Protein AF-A0A2D0HD14-F1 (afdb_monomer)

Solvent-accessible surface area (backbone atoms only — not comparable to full-atom values): 6339 Å² total; per-residue (Å²): 130,83,85,78,59,96,56,47,66,58,55,54,51,51,42,46,74,73,61,35,46,79,77,32,78,62,24,77,46,63,51,92,93,47,76,48,70,37,55,30,22,32,36,33,79,43,96,88,45,97,66,50,53,37,38,35,34,37,75,50,80,66,81,60,99,44,55,68,60,46,43,56,51,50,50,53,52,48,54,54,50,50,54,42,31,59,74,75,42,64,77,45,48,78,44,78,47,62,50,67,69,55,47,76,76,74,105

Mean predicted aligned error: 4.26 Å

Sequence (107 aa):
MPAKDVYHDAVKNTLIKDGWIITADPYPIKYEEVKLFADLAGEKTIAASREGKQIVIEIKIFLSRSPMRDFETALGQYLIYKAFLSLENPERELYLAIGEIIYEDFF

Structure (mmCIF, N/CA/C/O backbone):
data_AF-A0A2D0HD14-F1
#
_entry.id   AF-A0A2D0HD14-F1
#
loop_
_atom_site.group_PDB
_atom_site.id
_atom_site.type_symbol
_atom_site.label_atom_id
_atom_site.label_alt_id
_atom_site.label_comp_id
_atom_site.label_asym_id
_atom_site.label_entity_id
_atom_site.label_seq_id
_atom_site.pdbx_PDB_ins_code
_atom_site.Cartn_x
_atom_site.Cartn_y
_atom_site.Cartn_z
_atom_site.occupancy
_atom_site.B_iso_or_equiv
_atom_site.auth_seq_id
_atom_site.auth_comp_id
_atom_site.auth_asym_id
_atom_site.auth_atom_id
_atom_site.pdbx_PDB_model_num
ATOM 1 N N . MET A 1 1 ? -12.590 7.957 -10.861 1.00 54.88 1 MET A N 1
ATOM 2 C CA . MET A 1 1 ? -11.777 6.995 -10.085 1.00 54.88 1 MET A CA 1
ATOM 3 C C . MET A 1 1 ? -10.398 6.952 -10.726 1.00 54.88 1 MET A C 1
ATOM 5 O O . MET A 1 1 ? -10.363 7.123 -11.943 1.00 54.88 1 MET A O 1
ATOM 9 N N . PRO A 1 2 ? -9.303 6.812 -9.959 1.00 65.62 2 PRO A N 1
ATOM 10 C CA . PRO A 1 2 ? -7.969 6.636 -10.534 1.00 65.62 2 PRO A CA 1
ATOM 11 C C . PRO A 1 2 ? -7.947 5.412 -11.457 1.00 65.62 2 PRO A C 1
ATOM 13 O O . PRO A 1 2 ? -8.723 4.474 -11.256 1.00 65.62 2 PRO A O 1
ATOM 16 N N . ALA A 1 3 ? -7.096 5.439 -12.481 1.00 75.56 3 ALA A N 1
ATOM 17 C CA . ALA A 1 3 ? -6.856 4.253 -13.292 1.00 75.56 3 ALA A CA 1
ATOM 18 C C . ALA A 1 3 ? -6.101 3.224 -12.443 1.00 75.56 3 ALA A C 1
ATOM 20 O O . ALA A 1 3 ? -5.139 3.583 -11.772 1.00 75.56 3 ALA A O 1
ATOM 21 N N . LYS A 1 4 ? -6.563 1.973 -12.461 1.00 81.50 4 LYS A N 1
ATOM 22 C CA . LYS A 1 4 ? -5.933 0.876 -11.725 1.00 81.50 4 LYS A CA 1
ATOM 23 C C . LYS A 1 4 ? -4.697 0.383 -12.464 1.00 81.50 4 LYS A C 1
ATOM 25 O O . LYS A 1 4 ? -4.734 0.238 -13.688 1.00 81.50 4 LYS A O 1
ATOM 30 N N . ASP A 1 5 ? -3.653 0.056 -11.714 1.00 78.31 5 ASP A N 1
ATOM 31 C CA . ASP A 1 5 ? -2.500 -0.652 -12.256 1.00 78.31 5 ASP A CA 1
ATOM 32 C C . ASP A 1 5 ? -2.868 -2.078 -12.685 1.00 78.31 5 ASP A C 1
ATOM 34 O O . ASP A 1 5 ? -3.758 -2.719 -12.122 1.00 78.31 5 ASP A O 1
ATOM 38 N N . VAL A 1 6 ? -2.136 -2.619 -13.662 1.00 85.06 6 VAL A N 1
ATOM 39 C CA . VAL A 1 6 ? -2.355 -3.985 -14.180 1.00 85.06 6 VAL A CA 1
ATOM 40 C C . VAL A 1 6 ? -2.210 -5.071 -13.105 1.00 85.06 6 VAL A C 1
ATOM 42 O O . VAL A 1 6 ? -2.779 -6.152 -13.243 1.00 85.06 6 VAL A O 1
ATOM 45 N N . TYR A 1 7 ? -1.487 -4.782 -12.019 1.00 89.12 7 TYR A N 1
ATOM 46 C CA . TYR A 1 7 ? -1.322 -5.686 -10.880 1.00 89.12 7 TYR A CA 1
ATOM 47 C C . TYR A 1 7 ? -2.333 -5.454 -9.749 1.00 89.12 7 TYR A C 1
ATOM 49 O O . TYR A 1 7 ? -2.300 -6.193 -8.767 1.00 89.12 7 TYR A O 1
ATOM 57 N N . HIS A 1 8 ? -3.261 -4.499 -9.882 1.00 94.00 8 HIS A N 1
ATOM 58 C CA . HIS A 1 8 ? -4.236 -4.161 -8.837 1.00 94.00 8 HIS A CA 1
ATOM 59 C C . HIS A 1 8 ? -5.008 -5.377 -8.333 1.00 94.00 8 HIS A C 1
ATOM 61 O O . HIS A 1 8 ? -4.994 -5.696 -7.143 1.00 94.00 8 HIS A O 1
ATOM 67 N N . ASP A 1 9 ? -5.647 -6.100 -9.252 1.00 94.88 9 ASP A N 1
ATOM 68 C CA . ASP A 1 9 ? -6.457 -7.263 -8.896 1.00 94.88 9 ASP A CA 1
ATOM 69 C C . ASP A 1 9 ? -5.592 -8.425 -8.392 1.00 94.88 9 ASP A C 1
ATOM 71 O O . ASP A 1 9 ? -6.031 -9.190 -7.533 1.00 94.88 9 ASP A O 1
ATOM 75 N N . ALA A 1 10 ? -4.350 -8.551 -8.871 1.00 94.00 10 ALA A N 1
ATOM 76 C CA . ALA A 1 10 ? -3.414 -9.557 -8.376 1.00 94.00 10 ALA A CA 1
ATOM 77 C C . ALA A 1 10 ? -3.047 -9.297 -6.906 1.00 94.00 10 ALA A C 1
ATOM 79 O O . ALA A 1 10 ? -3.178 -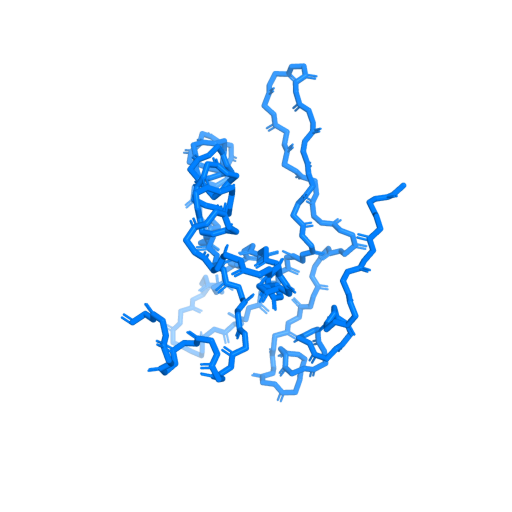10.199 -6.080 1.00 94.00 10 ALA A O 1
ATOM 80 N N . VAL A 1 11 ? -2.676 -8.059 -6.560 1.00 95.06 11 VAL A N 1
ATOM 81 C CA . VAL A 1 11 ? -2.373 -7.650 -5.177 1.00 95.06 11 VAL A CA 1
ATOM 82 C C . VAL A 1 11 ? -3.599 -7.837 -4.285 1.00 95.06 11 VAL A C 1
ATOM 84 O O . VAL A 1 11 ? -3.513 -8.491 -3.244 1.00 95.06 11 VAL A O 1
ATOM 87 N N . LYS A 1 12 ? -4.766 -7.348 -4.722 1.00 96.81 12 LYS A N 1
ATOM 88 C CA . LYS A 1 12 ? -6.032 -7.496 -3.994 1.00 96.81 12 LYS A CA 1
ATOM 89 C C . LYS A 1 12 ? -6.361 -8.960 -3.695 1.00 96.81 12 LYS A C 1
ATOM 91 O O . LYS A 1 12 ? -6.676 -9.305 -2.558 1.00 96.81 12 LYS A O 1
ATOM 96 N N . ASN A 1 13 ? -6.276 -9.829 -4.700 1.00 96.62 13 ASN A N 1
ATOM 97 C CA . ASN A 1 13 ? -6.574 -11.250 -4.539 1.00 96.62 13 ASN A CA 1
ATOM 98 C C . ASN A 1 13 ? -5.570 -11.954 -3.619 1.00 96.62 13 ASN A C 1
ATOM 100 O O . ASN A 1 13 ? -5.967 -12.838 -2.862 1.00 96.62 13 ASN A O 1
ATOM 104 N N . THR A 1 14 ? -4.292 -11.571 -3.657 1.00 94.75 14 THR A N 1
ATOM 105 C CA . THR A 1 14 ? -3.268 -12.115 -2.754 1.00 94.75 14 THR A CA 1
ATOM 106 C C . THR A 1 14 ? 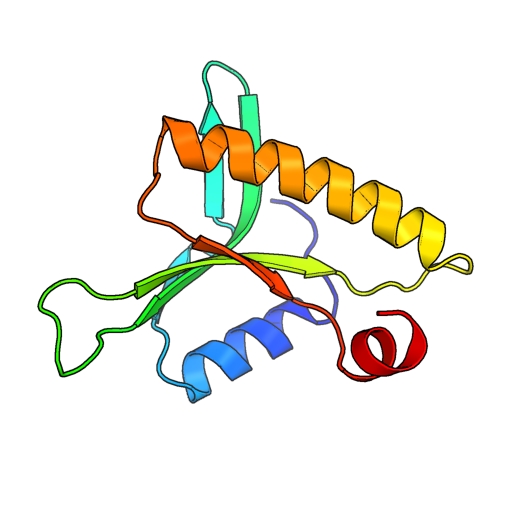-3.549 -11.747 -1.299 1.00 94.75 14 THR A C 1
ATOM 108 O O . THR A 1 14 ? -3.516 -12.627 -0.444 1.00 94.75 14 THR A O 1
ATOM 111 N N . LEU A 1 15 ? -3.925 -10.495 -1.019 1.00 95.88 15 LEU A N 1
ATOM 112 C CA . LEU A 1 15 ? -4.330 -10.060 0.324 1.00 95.88 15 LEU A CA 1
ATOM 113 C C . LEU A 1 15 ? -5.537 -10.853 0.836 1.00 95.88 15 LEU A C 1
ATOM 115 O O . LEU A 1 15 ? -5.516 -11.354 1.958 1.00 95.88 15 LEU A O 1
ATOM 119 N N . ILE A 1 16 ? -6.565 -11.027 -0.002 1.00 97.19 16 ILE A N 1
ATOM 120 C CA . ILE A 1 16 ? -7.759 -11.810 0.353 1.00 97.19 16 ILE A CA 1
ATOM 121 C C . ILE A 1 16 ? -7.386 -13.265 0.666 1.00 97.19 16 ILE A C 1
ATOM 123 O O . ILE A 1 16 ? -7.857 -13.822 1.656 1.00 97.19 16 ILE A O 1
ATOM 127 N N . LYS A 1 17 ? -6.517 -13.885 -0.144 1.00 96.44 17 LYS A N 1
ATOM 128 C CA . LYS A 1 17 ? -6.030 -15.255 0.094 1.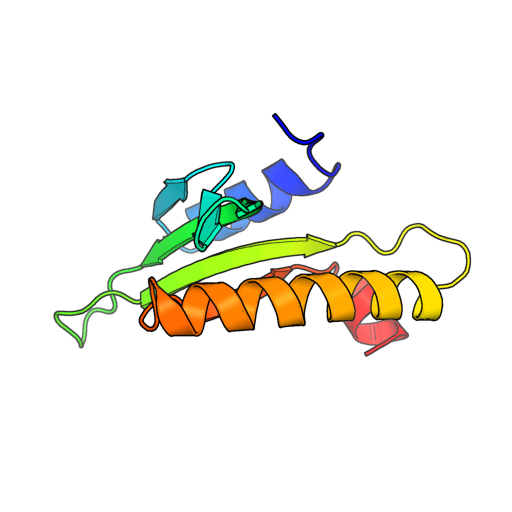00 96.44 17 LYS A CA 1
ATOM 129 C C . LYS A 1 17 ? -5.208 -15.378 1.376 1.00 96.44 17 LYS A C 1
ATOM 131 O O . LYS A 1 17 ? -5.269 -16.417 2.022 1.00 96.44 17 LYS A O 1
ATOM 136 N N . ASP A 1 18 ? -4.487 -14.327 1.753 1.00 94.44 18 ASP A N 1
ATOM 137 C CA . ASP A 1 18 ? -3.778 -14.241 3.032 1.00 94.44 18 ASP A CA 1
ATOM 138 C C . ASP A 1 18 ? -4.723 -13.914 4.213 1.00 94.44 18 ASP A C 1
ATOM 140 O O . ASP A 1 18 ? -4.297 -13.832 5.362 1.00 94.44 18 ASP A O 1
ATOM 144 N N . GLY A 1 19 ? -6.029 -13.764 3.979 1.00 94.00 19 GLY A N 1
ATOM 145 C CA . GLY A 1 19 ? -7.026 -13.548 5.029 1.00 94.00 19 GLY A CA 1
ATOM 146 C C . GLY A 1 19 ? -7.212 -12.087 5.439 1.00 94.00 19 GLY A C 1
ATOM 147 O O . GLY A 1 19 ? -7.760 -11.825 6.508 1.00 94.00 19 GLY A O 1
ATOM 148 N N . TRP A 1 20 ? -6.768 -11.136 4.615 1.00 96.19 20 TRP A N 1
ATOM 149 C CA . TRP A 1 20 ? -7.141 -9.731 4.763 1.00 96.19 20 TRP A CA 1
ATOM 150 C C . TRP A 1 20 ? -8.551 -9.481 4.229 1.00 96.19 20 TRP A C 1
ATOM 152 O O . TRP A 1 20 ? -8.946 -9.993 3.180 1.00 96.19 20 TRP A O 1
ATOM 162 N N . ILE A 1 21 ? -9.292 -8.618 4.914 1.00 96.25 21 ILE A N 1
ATOM 163 C CA . ILE A 1 21 ? -10.572 -8.082 4.459 1.00 96.25 21 ILE A CA 1
ATOM 164 C C . ILE A 1 21 ? -10.290 -6.737 3.792 1.00 96.25 21 ILE A C 1
ATOM 166 O O . ILE A 1 21 ? -9.752 -5.836 4.427 1.00 96.25 21 ILE A O 1
ATOM 170 N N . ILE A 1 22 ? -10.642 -6.585 2.514 1.00 97.56 22 ILE A N 1
ATOM 171 C CA . ILE A 1 22 ? -10.503 -5.306 1.802 1.00 97.56 22 ILE A CA 1
ATOM 172 C C . ILE A 1 22 ? -11.635 -4.374 2.236 1.00 97.56 22 ILE A C 1
ATOM 174 O O . ILE A 1 22 ? -12.805 -4.662 1.986 1.00 97.56 22 ILE A O 1
ATOM 178 N N . THR A 1 23 ? -11.289 -3.256 2.867 1.00 96.81 23 THR A N 1
ATOM 179 C CA . THR A 1 23 ? -12.242 -2.283 3.420 1.00 96.81 23 THR A CA 1
ATOM 180 C C . THR A 1 23 ? -12.496 -1.105 2.479 1.00 96.81 23 THR A C 1
ATOM 182 O O . THR A 1 23 ? -13.547 -0.470 2.571 1.00 96.81 23 THR A O 1
ATOM 185 N N . ALA A 1 24 ? -11.584 -0.831 1.537 1.00 97.06 24 ALA A N 1
ATOM 186 C CA . ALA A 1 24 ? -11.783 0.148 0.468 1.00 97.06 24 ALA A CA 1
ATOM 187 C C . ALA A 1 24 ? -10.933 -0.158 -0.782 1.00 97.06 24 ALA A C 1
ATOM 189 O O . ALA A 1 24 ? -9.825 -0.679 -0.677 1.00 97.06 24 ALA A O 1
ATOM 190 N N . ASP A 1 25 ? -11.464 0.188 -1.958 1.00 96.25 25 ASP A N 1
ATOM 191 C CA . ASP A 1 25 ? -10.845 0.034 -3.287 1.00 96.25 25 ASP A CA 1
ATOM 192 C C . ASP A 1 25 ? -11.522 1.029 -4.266 1.00 96.25 25 ASP A C 1
ATOM 194 O O . ASP A 1 25 ? -12.589 0.711 -4.808 1.00 96.25 25 ASP A O 1
ATOM 198 N N . PRO A 1 26 ? -10.990 2.255 -4.465 1.00 96.38 26 PRO A N 1
ATOM 199 C CA . PRO A 1 26 ? -9.817 2.841 -3.807 1.00 96.38 26 PRO A CA 1
ATOM 200 C C . PRO A 1 26 ? -10.109 3.379 -2.398 1.00 96.38 26 PRO A C 1
ATOM 202 O O . PRO A 1 26 ? -11.254 3.697 -2.058 1.00 96.38 26 PRO A O 1
ATOM 205 N N . TYR A 1 27 ? -9.060 3.557 -1.594 1.00 96.50 27 TYR A N 1
ATOM 206 C CA . TYR A 1 27 ? -9.139 4.169 -0.268 1.00 96.50 27 TYR A CA 1
ATOM 207 C C . TYR A 1 27 ? -8.919 5.694 -0.331 1.00 96.50 27 TYR A C 1
ATOM 209 O O . TYR A 1 27 ? -7.846 6.142 -0.742 1.00 96.50 27 TYR A O 1
ATOM 217 N N . PRO A 1 28 ? -9.898 6.527 0.073 1.00 95.62 28 PRO A N 1
ATOM 218 C CA . PRO A 1 28 ? -9.729 7.975 0.074 1.00 95.62 28 PRO A CA 1
ATOM 219 C C . PRO A 1 28 ? -8.869 8.439 1.259 1.00 95.62 28 PRO A C 1
ATOM 221 O O . PRO A 1 28 ? -9.228 8.217 2.413 1.00 95.62 28 PRO A O 1
ATOM 224 N N . ILE A 1 29 ? -7.802 9.184 0.973 1.00 94.94 29 ILE A N 1
ATOM 225 C CA . ILE A 1 29 ? -7.007 9.918 1.966 1.00 94.94 29 ILE A CA 1
ATOM 226 C C . ILE A 1 29 ? -7.417 11.389 1.873 1.00 94.94 29 ILE A C 1
ATOM 228 O O . ILE A 1 29 ? -7.312 11.995 0.806 1.00 94.94 29 ILE A O 1
ATOM 232 N N . LYS A 1 30 ? -7.924 11.966 2.963 1.00 92.31 30 LYS A N 1
ATOM 233 C CA . LYS A 1 30 ? -8.381 13.362 3.003 1.00 92.31 30 LYS A CA 1
ATOM 234 C C . LYS A 1 30 ? -7.590 14.131 4.045 1.00 92.31 30 LYS A C 1
ATOM 236 O O . LYS A 1 30 ? -7.422 13.619 5.140 1.00 92.31 30 LYS A O 1
ATOM 241 N N . TYR A 1 31 ? -7.167 15.339 3.704 1.00 91.56 31 TYR A N 1
ATOM 242 C CA . TYR A 1 31 ? -6.615 16.301 4.649 1.00 91.56 31 TYR A CA 1
ATOM 243 C C . TYR A 1 31 ? -7.005 17.704 4.185 1.00 91.56 31 TYR A C 1
ATOM 245 O O . TYR A 1 31 ? -6.701 18.081 3.052 1.00 91.56 31 TYR A O 1
ATOM 253 N N . GLU A 1 32 ? -7.728 18.440 5.030 1.00 90.81 32 GLU A N 1
ATOM 254 C CA . GLU A 1 32 ? -8.357 19.720 4.676 1.00 90.81 32 GLU A CA 1
ATOM 255 C C . GLU A 1 32 ? -9.135 19.636 3.340 1.00 90.81 32 GLU A C 1
ATOM 257 O O . GLU A 1 32 ? -10.030 18.801 3.184 1.00 90.81 32 GLU A O 1
ATOM 262 N N . GLU A 1 33 ? -8.798 20.482 2.363 1.00 91.81 33 GLU A N 1
ATOM 263 C CA . GLU A 1 33 ? -9.416 20.511 1.032 1.00 91.81 33 GLU A CA 1
ATOM 264 C C . GLU A 1 33 ? -8.778 19.514 0.045 1.00 91.81 33 GLU A C 1
ATOM 266 O O . GLU A 1 33 ? -9.276 19.322 -1.069 1.00 91.81 33 GLU A O 1
ATOM 271 N N . VAL A 1 34 ? -7.688 18.843 0.435 1.00 91.75 34 VAL A N 1
ATOM 272 C CA . VAL A 1 34 ? -6.962 17.898 -0.418 1.00 91.75 34 VAL A CA 1
ATOM 273 C C . VAL A 1 34 ? -7.553 16.496 -0.286 1.00 91.75 34 VAL A C 1
ATOM 275 O O . VAL A 1 34 ? -7.715 15.948 0.807 1.00 91.75 34 VAL A O 1
ATOM 278 N N . LYS A 1 35 ? -7.841 15.873 -1.434 1.00 92.62 35 LYS A N 1
ATOM 279 C CA . LYS A 1 35 ? -8.331 14.495 -1.520 1.00 92.62 35 LYS A CA 1
ATOM 280 C C . LYS A 1 35 ? -7.454 13.663 -2.448 1.00 92.62 35 LYS A C 1
ATOM 282 O O . LYS A 1 35 ? -7.416 13.895 -3.654 1.00 92.62 35 LYS A O 1
ATOM 287 N N . LEU A 1 36 ? -6.799 12.666 -1.869 1.00 94.25 36 LEU A N 1
ATOM 288 C CA . LEU A 1 36 ? -5.954 11.681 -2.535 1.00 94.25 36 LEU A CA 1
ATOM 289 C C . LEU A 1 36 ? -6.606 10.295 -2.441 1.00 94.25 36 LEU A C 1
ATOM 291 O O . LEU A 1 36 ? -7.600 10.103 -1.734 1.00 94.25 36 LEU A O 1
ATOM 295 N N . PHE A 1 37 ? -6.068 9.331 -3.181 1.00 95.88 37 PHE A N 1
ATOM 296 C CA . PHE A 1 37 ? -6.593 7.972 -3.231 1.00 95.88 37 PHE A CA 1
ATOM 297 C C . PHE A 1 37 ? -5.434 6.988 -3.259 1.00 95.88 37 PHE A C 1
ATOM 299 O O . PHE A 1 37 ? -4.675 7.005 -4.220 1.00 95.88 37 PHE A O 1
ATOM 306 N N . ALA A 1 38 ? -5.333 6.153 -2.229 1.00 96.12 38 ALA A N 1
ATOM 307 C CA . ALA A 1 38 ? -4.510 4.954 -2.292 1.00 96.12 38 ALA A CA 1
ATOM 308 C C . ALA A 1 38 ? -5.300 3.825 -2.963 1.00 96.12 38 ALA A C 1
ATOM 310 O O . ALA A 1 38 ? -6.538 3.815 -2.921 1.00 96.12 38 ALA A O 1
ATOM 311 N N . ASP A 1 39 ? -4.597 2.865 -3.554 1.00 96.94 39 ASP A N 1
ATOM 312 C CA . ASP A 1 39 ? -5.226 1.773 -4.300 1.00 96.94 39 ASP A CA 1
ATOM 313 C C . ASP A 1 39 ? -6.141 0.908 -3.434 1.00 96.94 39 ASP A C 1
ATOM 315 O O . ASP A 1 39 ? -7.253 0.577 -3.850 1.00 96.94 39 ASP A O 1
ATOM 319 N N . LEU A 1 40 ? -5.710 0.550 -2.222 1.00 97.38 40 LEU A N 1
ATOM 320 C CA . LEU A 1 40 ? -6.458 -0.348 -1.342 1.00 97.38 40 LEU A CA 1
ATOM 321 C C . LEU A 1 40 ? -6.349 0.068 0.127 1.00 97.38 40 LEU A C 1
ATOM 323 O O . LEU A 1 40 ? -5.352 0.632 0.573 1.00 97.38 40 LEU A O 1
ATOM 327 N N . ALA A 1 41 ? -7.363 -0.299 0.904 1.00 97.12 41 ALA A N 1
ATOM 328 C CA . ALA A 1 41 ? -7.243 -0.454 2.347 1.00 97.12 41 ALA A CA 1
ATOM 329 C C . ALA A 1 41 ? -7.744 -1.835 2.756 1.00 97.12 41 ALA A C 1
ATOM 331 O O . ALA A 1 41 ? -8.669 -2.381 2.146 1.00 97.12 41 ALA A O 1
ATOM 332 N N . GLY A 1 42 ? -7.135 -2.396 3.794 1.00 95.31 42 GLY A N 1
ATOM 333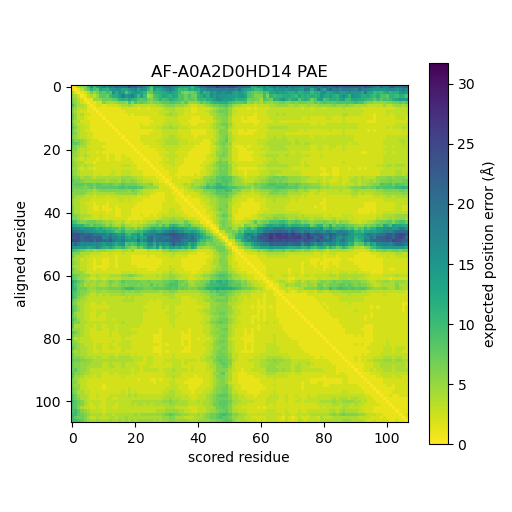 C CA . GLY A 1 42 ? -7.521 -3.695 4.315 1.00 95.31 42 GLY A CA 1
ATOM 334 C C . GLY A 1 42 ? -7.288 -3.828 5.808 1.00 95.31 42 GLY A C 1
ATOM 335 O O . GLY A 1 42 ? -6.541 -3.061 6.415 1.00 95.31 42 GLY A O 1
ATOM 336 N N . GLU A 1 43 ? -7.938 -4.819 6.398 1.00 94.81 43 GLU A N 1
ATOM 337 C CA . GLU A 1 43 ? -7.789 -5.160 7.805 1.00 94.81 43 GLU A CA 1
ATOM 338 C C . GLU A 1 43 ? -7.625 -6.667 8.003 1.00 94.81 43 GLU A C 1
ATOM 340 O O . GLU A 1 43 ? -8.153 -7.474 7.235 1.00 94.81 43 GLU A O 1
ATOM 345 N N . LYS A 1 44 ? -6.878 -7.054 9.036 1.00 90.62 44 LYS A N 1
ATOM 346 C CA . LYS A 1 44 ? -6.701 -8.453 9.434 1.00 90.62 44 LYS A CA 1
ATOM 347 C C . LYS A 1 44 ? -6.718 -8.558 10.949 1.00 90.62 44 LYS A C 1
ATOM 349 O O . LYS A 1 44 ? -5.926 -7.915 11.640 1.00 90.62 44 LYS A O 1
ATOM 354 N N . THR A 1 45 ? -7.616 -9.376 11.485 1.00 83.50 45 THR A N 1
ATOM 355 C CA . THR A 1 45 ? -7.667 -9.650 12.925 1.00 83.50 45 THR A CA 1
ATOM 356 C C . THR A 1 45 ? -6.507 -10.563 13.313 1.00 83.50 45 THR A C 1
ATOM 358 O O . THR A 1 45 ? -6.326 -11.630 12.727 1.00 83.50 45 THR A O 1
ATOM 361 N N . ILE A 1 46 ? -5.722 -10.165 14.313 1.00 77.50 46 ILE A N 1
ATOM 362 C CA . ILE A 1 46 ? -4.643 -10.991 14.861 1.00 77.50 46 ILE A CA 1
ATOM 363 C C . ILE A 1 46 ? -5.207 -11.704 16.090 1.00 77.50 46 ILE A C 1
ATOM 365 O O . ILE A 1 46 ? -5.690 -11.053 17.008 1.00 77.50 46 ILE A O 1
ATOM 369 N N . ALA A 1 47 ? -5.141 -13.039 16.135 1.00 67.25 47 ALA A N 1
ATOM 370 C CA . ALA A 1 47 ? -5.777 -13.858 17.179 1.00 67.25 47 ALA A CA 1
ATOM 371 C C . ALA A 1 47 ? -5.378 -13.500 18.632 1.00 67.25 47 ALA A C 1
ATOM 373 O O . ALA A 1 47 ? -6.068 -13.895 19.569 1.00 67.25 47 ALA A O 1
ATOM 374 N N . ALA A 1 48 ? -4.278 -12.765 18.822 1.00 64.19 48 ALA A N 1
ATOM 375 C CA . ALA A 1 48 ? -3.750 -12.360 20.123 1.00 64.19 48 ALA A CA 1
ATOM 376 C C . ALA A 1 48 ? -4.129 -10.926 20.559 1.00 64.19 48 ALA A C 1
ATOM 378 O O . ALA A 1 48 ? -4.001 -10.620 21.743 1.00 64.19 48 ALA A O 1
ATOM 379 N N . SER A 1 49 ? -4.607 -10.051 19.662 1.00 55.06 49 SER A N 1
ATOM 380 C CA . SER A 1 49 ? -5.007 -8.672 19.992 1.00 55.06 49 SER A CA 1
ATOM 381 C C . SER A 1 49 ? -6.471 -8.415 19.636 1.00 55.06 49 SER A C 1
ATOM 383 O O . SER A 1 49 ? -6.967 -8.842 18.598 1.00 55.06 49 SER A O 1
ATOM 385 N N . ARG A 1 50 ? -7.190 -7.689 20.504 1.00 56.44 50 ARG A N 1
ATOM 386 C CA . ARG A 1 50 ? -8.557 -7.222 20.199 1.00 56.44 50 ARG A CA 1
ATOM 387 C C . ARG A 1 50 ? -8.583 -6.162 19.093 1.00 56.44 50 ARG A C 1
ATOM 389 O O . ARG A 1 50 ? -9.626 -5.961 18.482 1.00 56.44 50 ARG A O 1
ATOM 396 N N . GLU A 1 51 ? -7.451 -5.516 18.832 1.00 65.75 51 GLU A N 1
ATOM 397 C CA . GLU A 1 51 ? -7.273 -4.552 17.749 1.00 65.75 51 GLU A CA 1
ATOM 398 C C . GLU A 1 51 ? -6.659 -5.271 16.543 1.00 65.75 51 GLU A C 1
ATOM 400 O O . GLU A 1 51 ? -5.574 -5.851 16.633 1.00 65.75 51 GLU A O 1
ATOM 405 N N . GLY A 1 52 ? -7.403 -5.317 15.435 1.00 77.38 52 GLY A N 1
ATOM 406 C CA . GLY A 1 52 ? -6.916 -5.851 14.165 1.00 77.38 52 GLY A CA 1
ATOM 407 C C . GLY A 1 52 ? -5.914 -4.899 13.514 1.00 77.38 52 GLY A C 1
ATOM 408 O O . GLY A 1 52 ? -5.961 -3.691 13.731 1.00 77.38 52 GLY A O 1
ATOM 409 N N . LYS A 1 53 ? -5.018 -5.437 12.684 1.00 90.50 53 LYS A N 1
ATOM 410 C CA . LYS A 1 53 ? -4.071 -4.631 11.912 1.00 90.50 53 LYS A CA 1
ATOM 411 C C . LYS A 1 53 ? -4.800 -3.985 10.739 1.00 90.50 53 LYS A C 1
ATOM 413 O O . LYS A 1 53 ? -5.425 -4.701 9.959 1.00 90.50 53 LYS A O 1
ATOM 418 N N . GLN A 1 54 ? -4.704 -2.663 10.604 1.00 95.00 54 GLN A N 1
ATOM 419 C CA . GLN A 1 54 ? -5.246 -1.913 9.469 1.00 95.00 54 GLN A CA 1
ATOM 420 C C . GLN A 1 54 ? -4.109 -1.416 8.582 1.00 95.00 54 GLN A C 1
ATOM 422 O O . GLN A 1 54 ? -3.134 -0.847 9.073 1.00 95.00 54 GLN A O 1
ATOM 427 N N . ILE A 1 55 ? -4.250 -1.611 7.274 1.00 96.81 55 ILE A N 1
ATOM 428 C CA . ILE A 1 55 ? -3.253 -1.196 6.291 1.00 96.81 55 ILE A CA 1
ATOM 429 C C . ILE A 1 55 ? -3.880 -0.383 5.167 1.00 96.81 55 ILE A C 1
ATOM 431 O O . ILE A 1 55 ? -5.024 -0.608 4.767 1.00 96.81 55 ILE A O 1
ATOM 435 N N . VAL A 1 56 ? -3.091 0.542 4.638 1.00 97.88 56 VAL A N 1
ATOM 436 C CA . VAL A 1 56 ? -3.327 1.232 3.370 1.00 97.88 56 VAL A CA 1
ATOM 437 C C . VAL A 1 56 ? -2.221 0.804 2.420 1.00 97.88 56 VAL A C 1
ATOM 439 O O . VAL A 1 56 ? -1.064 0.711 2.822 1.00 97.88 56 VAL A O 1
ATOM 442 N N . ILE A 1 57 ? -2.568 0.512 1.173 1.00 97.50 57 ILE A N 1
ATOM 443 C CA . ILE A 1 57 ? -1.628 -0.004 0.182 1.00 97.50 57 ILE A CA 1
ATOM 444 C C . ILE A 1 57 ? -1.677 0.883 -1.049 1.00 97.50 57 ILE A C 1
ATOM 446 O O . ILE A 1 57 ? -2.746 1.112 -1.613 1.00 97.50 57 ILE A O 1
ATOM 450 N N . GLU A 1 58 ? -0.498 1.323 -1.466 1.00 97.12 58 GLU A N 1
ATOM 451 C CA . GLU A 1 58 ? -0.253 1.904 -2.779 1.00 97.12 58 GLU A CA 1
ATOM 452 C C . GLU A 1 58 ? 0.508 0.886 -3.631 1.00 97.12 58 GLU A C 1
ATOM 454 O O . GLU A 1 58 ? 1.497 0.313 -3.175 1.00 97.12 58 GLU A O 1
ATOM 459 N N . ILE A 1 59 ? 0.065 0.647 -4.859 1.00 95.88 59 ILE A N 1
ATOM 460 C CA . ILE A 1 59 ? 0.657 -0.318 -5.784 1.00 95.88 59 ILE A CA 1
ATOM 461 C C . ILE A 1 59 ? 1.585 0.436 -6.735 1.00 95.88 59 ILE A C 1
ATOM 463 O O . ILE A 1 59 ? 1.248 1.502 -7.245 1.00 95.88 59 ILE A O 1
ATOM 467 N N . LYS A 1 60 ? 2.795 -0.091 -6.959 1.00 94.38 60 LYS A N 1
ATOM 468 C CA . LYS A 1 60 ? 3.753 0.467 -7.919 1.00 94.38 60 LYS A CA 1
ATOM 469 C C . LYS A 1 60 ? 4.399 -0.619 -8.754 1.00 94.38 60 LYS A C 1
ATOM 471 O O . LYS A 1 60 ? 4.959 -1.586 -8.248 1.00 94.38 60 LYS A O 1
ATOM 476 N N . ILE A 1 61 ? 4.344 -0.412 -10.064 1.00 91.44 61 ILE A N 1
ATOM 477 C CA . ILE A 1 61 ? 4.708 -1.422 -11.060 1.00 91.44 61 ILE A CA 1
ATOM 478 C C . ILE A 1 61 ? 6.095 -1.223 -11.686 1.00 91.44 61 ILE A C 1
ATOM 480 O O . ILE A 1 61 ? 6.580 -2.145 -12.329 1.00 91.44 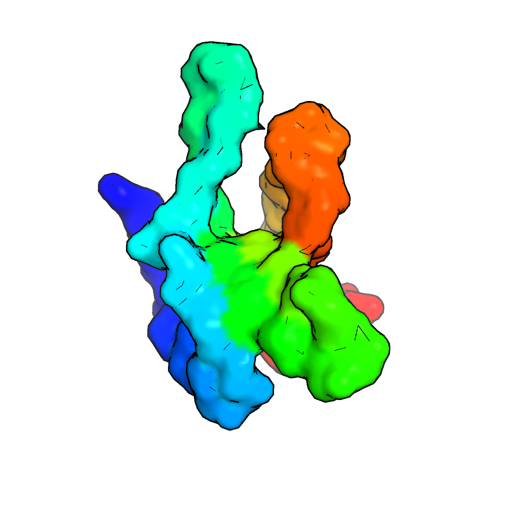61 ILE A O 1
ATOM 484 N N . PHE A 1 62 ? 6.722 -0.052 -11.496 1.00 92.69 62 PHE A N 1
ATOM 485 C CA . PHE A 1 62 ? 8.081 0.273 -11.967 1.00 92.69 62 PHE A CA 1
ATOM 486 C C . PHE A 1 62 ? 8.339 -0.109 -13.441 1.00 92.69 62 PHE A C 1
ATOM 488 O O . PHE A 1 62 ? 9.298 -0.804 -13.770 1.00 92.69 62 PHE A O 1
ATOM 495 N N . LEU A 1 63 ? 7.441 0.307 -14.343 1.00 84.44 63 LEU A N 1
ATOM 496 C CA . LEU A 1 63 ? 7.505 -0.048 -15.768 1.00 84.44 63 LEU A CA 1
ATOM 497 C C . LEU A 1 63 ? 8.392 0.880 -16.609 1.00 84.44 63 LEU A C 1
ATOM 499 O O . LEU A 1 63 ? 8.569 0.626 -17.806 1.00 84.44 63 LEU A O 1
ATOM 503 N N . SER A 1 64 ? 8.883 1.995 -16.061 1.00 86.81 64 SER A N 1
ATOM 504 C CA . SER A 1 64 ? 9.631 2.946 -16.877 1.00 86.81 64 SER A CA 1
ATOM 505 C C . SER A 1 64 ? 11.052 2.462 -17.168 1.00 86.81 64 SER A C 1
ATOM 507 O O . SER A 1 64 ? 11.585 1.538 -16.559 1.00 86.81 64 SER A O 1
ATOM 509 N N . ARG A 1 65 ? 11.714 3.131 -18.119 1.00 90.31 65 ARG A N 1
ATOM 510 C CA . ARG A 1 65 ? 13.130 2.872 -18.424 1.00 90.31 65 ARG A CA 1
ATOM 511 C C . ARG A 1 65 ? 14.075 3.293 -17.290 1.00 90.31 65 ARG A C 1
ATOM 513 O O . ARG A 1 65 ? 15.268 3.028 -17.387 1.00 90.31 65 ARG A O 1
ATOM 520 N N . SER A 1 66 ? 13.578 3.992 -16.267 1.00 93.81 66 SER A N 1
ATOM 521 C CA . SER A 1 66 ? 14.365 4.474 -15.134 1.00 93.81 66 SER A CA 1
ATOM 522 C C . SER A 1 66 ? 13.661 4.122 -13.818 1.00 93.81 66 SER A C 1
ATOM 524 O O . SER A 1 66 ? 12.867 4.922 -13.317 1.00 93.81 66 SER A O 1
ATOM 526 N N . PRO A 1 67 ? 13.987 2.964 -13.214 1.00 93.25 67 PRO A N 1
ATOM 527 C CA . PRO A 1 67 ? 13.456 2.574 -11.906 1.00 93.25 67 PRO A CA 1
ATOM 528 C C . PRO A 1 67 ? 13.687 3.634 -10.823 1.00 93.25 67 PRO A C 1
ATOM 530 O O . PRO A 1 67 ? 12.817 3.872 -9.992 1.00 93.25 67 PRO A O 1
ATOM 533 N N . MET A 1 68 ? 14.814 4.356 -10.888 1.00 95.50 68 MET A N 1
ATOM 534 C CA . MET A 1 68 ? 15.104 5.458 -9.968 1.00 95.50 68 MET A CA 1
ATOM 535 C C . MET A 1 68 ? 14.085 6.601 -10.076 1.00 95.50 68 MET A C 1
ATOM 537 O O . MET A 1 68 ? 13.660 7.148 -9.062 1.00 95.50 68 MET A O 1
ATOM 541 N N . ARG A 1 69 ? 13.641 6.952 -11.289 1.00 95.25 69 ARG A N 1
ATOM 542 C CA . ARG A 1 69 ? 12.625 7.996 -11.474 1.00 95.25 69 ARG A CA 1
ATOM 543 C C . ARG A 1 69 ? 11.248 7.556 -10.974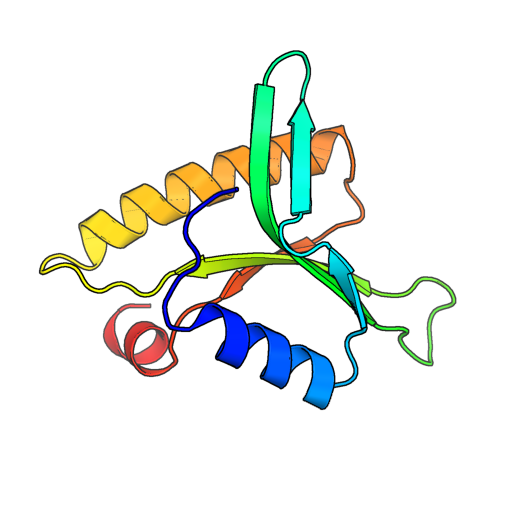 1.00 95.25 69 ARG A C 1
ATOM 545 O O . ARG A 1 69 ? 10.512 8.359 -10.390 1.00 95.25 69 ARG A O 1
ATOM 552 N N . ASP A 1 70 ? 10.910 6.288 -11.192 1.00 95.19 70 ASP A N 1
ATOM 553 C CA . ASP A 1 70 ? 9.680 5.690 -10.668 1.00 95.19 70 ASP A CA 1
ATOM 554 C C . ASP A 1 70 ? 9.710 5.687 -9.135 1.00 95.19 70 ASP A C 1
ATOM 556 O O . ASP A 1 70 ? 8.722 6.056 -8.499 1.00 95.19 70 ASP A O 1
ATOM 560 N N . PHE A 1 71 ? 10.871 5.388 -8.544 1.00 96.50 71 PHE A N 1
ATOM 561 C CA . PHE A 1 71 ? 11.081 5.447 -7.103 1.00 96.50 71 PHE A CA 1
ATOM 562 C C . PHE A 1 71 ? 10.937 6.858 -6.536 1.00 96.50 71 PHE A C 1
ATOM 564 O O . PHE A 1 71 ? 10.206 7.029 -5.569 1.00 96.50 71 PHE A O 1
ATOM 571 N N . GLU A 1 72 ? 11.565 7.879 -7.129 1.00 97.12 72 GLU A N 1
ATOM 572 C CA . GLU A 1 72 ? 11.402 9.277 -6.690 1.00 97.12 72 GLU A CA 1
ATOM 573 C C . GLU A 1 72 ? 9.922 9.681 -6.632 1.00 97.12 72 GLU A C 1
ATOM 575 O O . GLU A 1 72 ? 9.467 10.314 -5.676 1.00 97.12 72 GLU A O 1
ATOM 580 N N . THR A 1 73 ? 9.158 9.272 -7.648 1.00 95.50 73 THR A N 1
ATOM 581 C CA . THR A 1 73 ? 7.721 9.548 -7.743 1.00 95.50 73 THR A CA 1
ATOM 582 C C . THR A 1 73 ? 6.941 8.789 -6.667 1.00 95.50 73 THR A C 1
ATOM 584 O O . THR A 1 73 ? 6.141 9.388 -5.945 1.00 95.50 73 THR A O 1
ATOM 587 N N . ALA A 1 74 ? 7.201 7.487 -6.519 1.00 95.88 74 ALA A N 1
ATOM 588 C CA . ALA A 1 74 ? 6.572 6.643 -5.509 1.00 95.88 74 ALA A CA 1
ATOM 589 C C . ALA A 1 74 ? 6.887 7.115 -4.083 1.00 95.88 74 ALA A C 1
ATOM 591 O O . ALA A 1 74 ? 5.991 7.175 -3.245 1.00 95.88 74 ALA A O 1
ATOM 592 N N . LEU A 1 75 ? 8.135 7.507 -3.816 1.00 97.19 75 LEU A N 1
ATOM 593 C CA . LEU A 1 75 ? 8.584 8.023 -2.528 1.00 97.19 75 LEU A CA 1
ATOM 594 C C . LEU A 1 75 ? 7.880 9.336 -2.187 1.00 97.19 75 LEU A C 1
ATOM 596 O O . LEU A 1 75 ? 7.381 9.484 -1.074 1.00 97.19 75 LEU A O 1
ATOM 600 N N . GLY A 1 76 ? 7.788 10.269 -3.139 1.00 97.44 76 GLY A N 1
ATOM 601 C CA . GLY A 1 76 ? 7.052 11.518 -2.943 1.00 97.44 76 GLY A CA 1
ATOM 602 C C . GLY A 1 76 ? 5.589 11.267 -2.571 1.00 97.44 76 GLY A C 1
ATOM 603 O O . GLY A 1 76 ? 5.099 11.800 -1.575 1.00 97.44 76 GLY A O 1
ATOM 604 N N . GLN A 1 77 ? 4.910 10.395 -3.318 1.00 95.69 77 GLN A N 1
ATOM 605 C CA . GLN A 1 77 ? 3.524 10.015 -3.037 1.00 95.69 77 GLN A CA 1
ATOM 606 C C . GLN A 1 77 ? 3.381 9.327 -1.670 1.00 95.69 77 GLN A C 1
ATOM 608 O O . GLN A 1 77 ? 2.516 9.706 -0.880 1.00 95.69 77 GLN A O 1
ATOM 613 N N . TYR A 1 78 ? 4.262 8.374 -1.358 1.00 96.38 78 TYR A N 1
ATOM 614 C CA . TYR A 1 78 ? 4.278 7.658 -0.084 1.00 96.38 78 TYR A CA 1
ATOM 615 C C . TYR A 1 78 ? 4.453 8.608 1.105 1.00 96.38 78 TYR A C 1
ATOM 617 O O . TYR A 1 78 ? 3.727 8.503 2.091 1.00 96.38 78 TYR A O 1
ATOM 625 N N . LEU A 1 79 ? 5.381 9.566 1.016 1.00 97.62 79 LEU A N 1
ATOM 626 C CA . LEU A 1 79 ? 5.618 10.544 2.080 1.00 97.62 79 LEU A CA 1
ATOM 627 C C . LEU A 1 79 ? 4.402 11.448 2.309 1.00 97.62 79 LEU A C 1
ATOM 629 O O . LEU A 1 79 ? 4.041 11.688 3.461 1.00 97.62 79 LEU A O 1
ATOM 633 N N . ILE A 1 80 ? 3.735 11.896 1.240 1.00 97.06 80 ILE A N 1
ATOM 634 C CA . ILE A 1 80 ? 2.505 12.697 1.345 1.00 97.06 80 ILE A CA 1
ATOM 635 C C . ILE A 1 80 ? 1.390 11.880 2.008 1.00 97.06 80 ILE A C 1
ATOM 637 O O . ILE A 1 80 ? 0.732 12.356 2.932 1.00 97.06 80 ILE A O 1
ATOM 641 N N . TYR A 1 81 ? 1.194 10.631 1.578 1.00 97.31 81 TYR A N 1
ATOM 642 C CA . TYR A 1 81 ? 0.156 9.760 2.132 1.00 97.31 81 TYR A CA 1
ATOM 643 C C . TYR A 1 81 ? 0.420 9.461 3.603 1.00 97.31 81 TYR A C 1
ATOM 645 O O . TYR A 1 81 ? -0.487 9.572 4.422 1.00 97.31 81 TYR A O 1
ATOM 653 N N . LYS A 1 82 ? 1.673 9.152 3.952 1.00 96.81 82 LYS A N 1
ATOM 654 C CA . LYS A 1 82 ? 2.097 8.910 5.331 1.00 96.81 82 LYS A CA 1
ATOM 655 C C . LYS A 1 82 ? 1.858 10.132 6.216 1.00 96.81 82 LYS A C 1
ATOM 657 O O . LYS A 1 82 ? 1.373 9.971 7.331 1.00 96.81 82 LYS A O 1
ATOM 662 N N . ALA A 1 83 ? 2.157 11.335 5.724 1.00 96.75 83 ALA A N 1
ATOM 663 C CA . AL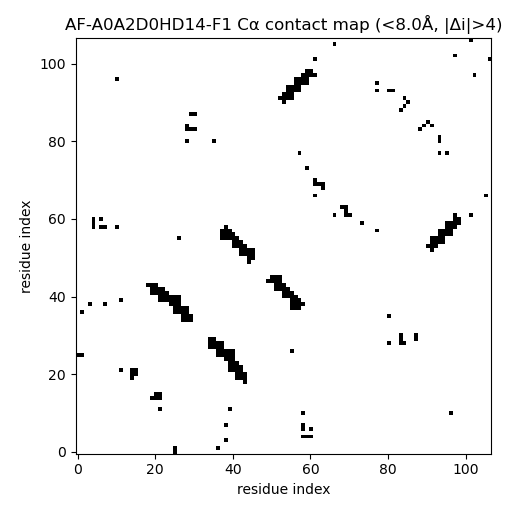A A 1 83 ? 1.899 12.570 6.457 1.00 96.75 83 ALA A CA 1
ATOM 664 C C . ALA A 1 83 ? 0.401 12.740 6.756 1.00 96.75 83 ALA A C 1
ATOM 666 O O . ALA A 1 83 ? 0.030 12.940 7.909 1.00 96.75 83 ALA A O 1
ATOM 667 N N . PHE A 1 84 ? -0.472 12.574 5.761 1.00 96.88 84 PHE A N 1
ATOM 668 C CA . PHE A 1 84 ? -1.917 12.740 5.958 1.00 96.88 84 PHE A CA 1
ATOM 669 C C . PHE A 1 84 ? -2.524 11.635 6.828 1.00 96.88 84 PHE A C 1
ATOM 671 O O . PHE A 1 84 ? -3.322 11.920 7.719 1.00 96.88 84 PHE A O 1
ATOM 678 N N . LEU A 1 85 ? -2.102 10.383 6.634 1.00 96.12 85 LEU A N 1
ATOM 679 C CA . LEU A 1 85 ? -2.516 9.270 7.487 1.00 96.12 85 LEU A CA 1
ATOM 680 C C . LEU A 1 85 ? -2.081 9.482 8.938 1.00 96.12 85 LEU A C 1
ATOM 682 O O . LEU A 1 85 ? -2.874 9.227 9.832 1.00 96.12 85 LEU A O 1
ATOM 686 N N . SER A 1 86 ? -0.881 10.015 9.188 1.00 95.94 86 SER A N 1
ATOM 687 C CA . SER A 1 86 ? -0.417 10.282 10.557 1.00 95.94 86 SER A CA 1
ATOM 688 C C . SER A 1 86 ? -1.250 11.326 11.307 1.00 95.94 86 SER A C 1
ATOM 690 O O . SER A 1 86 ? -1.265 11.315 12.535 1.00 95.94 86 SER A O 1
ATOM 692 N N . LEU A 1 87 ? -1.946 12.206 10.581 1.00 94.88 87 LEU A N 1
ATOM 693 C CA . LEU A 1 87 ? -2.792 13.249 11.157 1.00 94.88 87 LEU A CA 1
ATOM 694 C C . LEU A 1 87 ? -4.231 12.759 11.373 1.00 94.88 87 LEU A C 1
AT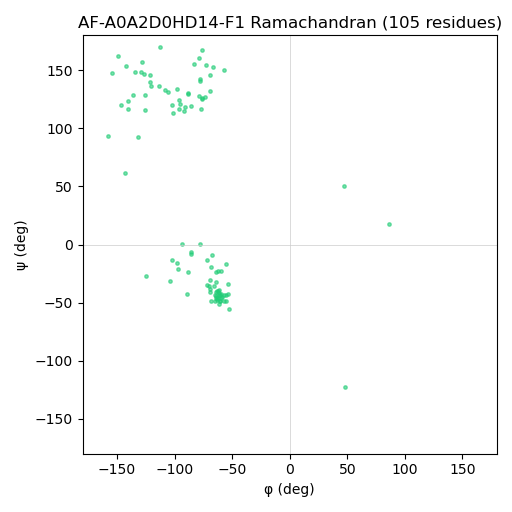OM 696 O O . LEU A 1 87 ? -4.805 13.011 12.426 1.00 94.88 87 LEU A O 1
ATOM 700 N N . GLU A 1 88 ? -4.799 12.033 10.406 1.00 93.94 88 GLU A N 1
ATOM 701 C CA . GLU A 1 88 ? -6.228 11.679 10.410 1.00 93.94 88 GLU A CA 1
ATOM 702 C C . GLU A 1 88 ? -6.511 10.225 10.817 1.00 93.94 88 GLU A C 1
ATOM 704 O O . GLU A 1 88 ? -7.560 9.913 11.381 1.00 93.94 88 GLU A O 1
ATOM 709 N N . ASN A 1 89 ? -5.604 9.296 10.507 1.00 93.50 89 ASN A N 1
ATOM 710 C CA . ASN A 1 89 ? -5.777 7.859 10.733 1.00 93.50 89 ASN A CA 1
ATOM 711 C C . ASN A 1 89 ? -4.452 7.184 11.151 1.00 93.50 89 ASN A C 1
ATOM 713 O O . ASN A 1 89 ? -3.981 6.296 10.433 1.00 93.50 89 ASN A O 1
ATOM 717 N N . PRO A 1 90 ? -3.849 7.573 12.293 1.00 93.88 90 PRO A N 1
ATOM 718 C CA . PRO A 1 90 ? -2.505 7.133 12.688 1.00 93.88 90 PRO A CA 1
ATOM 719 C C . PRO A 1 90 ? -2.380 5.617 12.899 1.00 93.88 90 PRO A C 1
ATOM 721 O O . PRO A 1 90 ? -1.291 5.070 12.762 1.00 93.88 90 PRO A O 1
ATOM 724 N N . GLU A 1 91 ? -3.496 4.933 13.162 1.00 92.75 91 GLU A N 1
ATOM 725 C CA . GLU A 1 91 ? -3.559 3.474 13.336 1.00 92.75 91 GLU A CA 1
ATOM 726 C C . GLU A 1 91 ? -3.382 2.688 12.022 1.00 92.75 91 GLU A C 1
ATOM 728 O O . GLU A 1 91 ? -3.234 1.465 12.036 1.00 92.75 91 GLU A O 1
ATOM 733 N N . ARG A 1 92 ? -3.463 3.360 10.863 1.00 94.44 92 ARG A N 1
ATOM 734 C CA . ARG A 1 92 ? -3.333 2.728 9.544 1.00 94.44 92 ARG A CA 1
ATOM 735 C C . ARG A 1 92 ? -1.886 2.761 9.079 1.00 94.44 92 ARG A C 1
ATOM 737 O O . ARG A 1 92 ? -1.347 3.817 8.753 1.00 94.44 92 ARG A O 1
ATOM 744 N N . GLU A 1 93 ? -1.278 1.588 8.956 1.00 95.62 93 GLU A N 1
ATOM 745 C CA . GLU A 1 93 ? 0.066 1.463 8.397 1.00 95.62 93 GLU A CA 1
ATOM 746 C C . GLU A 1 93 ? 0.030 1.548 6.862 1.00 95.62 93 GLU A C 1
ATOM 748 O O . GLU A 1 93 ? -0.711 0.816 6.204 1.00 95.62 93 GLU A O 1
ATOM 753 N N . LEU A 1 94 ? 0.846 2.426 6.275 1.00 97.44 94 LEU A N 1
ATOM 754 C CA . LEU A 1 94 ? 0.981 2.557 4.823 1.00 97.44 94 LEU A CA 1
ATOM 755 C C . LEU A 1 94 ? 2.051 1.596 4.287 1.00 97.44 94 LEU A C 1
ATOM 757 O O . LEU A 1 94 ? 3.183 1.605 4.764 1.00 97.44 94 LEU A O 1
ATOM 761 N N . TYR A 1 95 ? 1.712 0.832 3.251 1.00 97.06 95 TYR A N 1
ATOM 762 C CA . TYR A 1 95 ? 2.612 -0.070 2.537 1.00 97.06 95 TYR A CA 1
ATOM 763 C C . TYR A 1 95 ? 2.694 0.297 1.056 1.00 97.06 95 TYR A C 1
ATOM 765 O O . TYR A 1 95 ? 1.708 0.715 0.447 1.00 97.06 95 TYR A O 1
ATOM 773 N N . LEU A 1 96 ? 3.876 0.092 0.474 1.00 96.25 96 LEU A N 1
ATOM 774 C CA . LEU A 1 96 ? 4.084 0.130 -0.969 1.00 96.25 96 LEU A CA 1
ATOM 775 C C . LEU A 1 96 ? 4.153 -1.311 -1.484 1.00 96.25 96 LEU A C 1
ATOM 777 O O . LEU A 1 96 ? 5.078 -2.044 -1.140 1.00 96.25 96 LEU A O 1
ATOM 781 N N . ALA A 1 97 ? 3.173 -1.729 -2.278 1.00 95.88 97 ALA A N 1
ATOM 782 C CA . ALA A 1 97 ? 3.181 -3.027 -2.934 1.00 95.88 97 ALA A CA 1
ATOM 783 C C . ALA A 1 97 ? 3.953 -2.930 -4.254 1.00 95.88 97 ALA A C 1
ATOM 785 O O . ALA A 1 97 ? 3.571 -2.181 -5.154 1.00 95.88 97 ALA A O 1
ATOM 786 N N . ILE A 1 98 ? 5.025 -3.709 -4.364 1.00 94.94 98 ILE A N 1
ATOM 787 C CA . ILE A 1 98 ? 5.895 -3.780 -5.540 1.00 94.94 98 ILE A CA 1
ATOM 788 C C . ILE A 1 98 ? 6.072 -5.233 -5.977 1.00 94.94 98 ILE A C 1
ATOM 790 O O . ILE A 1 98 ? 5.866 -6.157 -5.191 1.00 94.94 98 ILE A O 1
ATOM 794 N N . GLY A 1 99 ? 6.424 -5.439 -7.245 1.00 92.81 99 GLY A N 1
ATOM 795 C CA . GLY A 1 99 ? 6.732 -6.773 -7.756 1.00 92.81 99 GLY A CA 1
ATOM 796 C C . GLY A 1 99 ? 8.034 -7.322 -7.169 1.00 92.81 99 GLY A C 1
ATOM 797 O O . GLY A 1 99 ? 8.985 -6.569 -6.980 1.00 92.81 99 GLY A O 1
ATOM 798 N N . GLU A 1 100 ? 8.092 -8.636 -6.948 1.00 93.44 100 GLU A N 1
ATOM 799 C CA . GLU A 1 100 ? 9.268 -9.339 -6.405 1.00 93.44 100 GLU A CA 1
ATOM 800 C C . GLU A 1 100 ? 10.538 -9.080 -7.228 1.00 93.44 100 GLU A C 1
ATOM 802 O O . GLU A 1 100 ? 11.570 -8.750 -6.666 1.00 93.44 100 GLU A O 1
ATOM 807 N N . ILE A 1 101 ? 10.439 -9.107 -8.562 1.00 92.00 101 ILE A N 1
ATOM 808 C CA . ILE A 1 101 ? 11.569 -8.803 -9.461 1.00 92.00 101 ILE A CA 1
ATOM 809 C C . ILE A 1 101 ? 12.136 -7.402 -9.186 1.00 92.00 101 ILE A C 1
ATOM 811 O O . ILE A 1 101 ? 13.343 -7.224 -9.116 1.00 92.00 101 ILE A O 1
ATOM 815 N N . ILE A 1 102 ? 11.270 -6.401 -8.994 1.00 93.62 102 ILE A N 1
ATOM 816 C CA . ILE A 1 102 ? 11.704 -5.027 -8.704 1.00 93.62 102 ILE A CA 1
ATOM 817 C C . ILE A 1 102 ? 12.310 -4.927 -7.306 1.00 93.62 102 ILE A C 1
ATOM 819 O O . ILE A 1 102 ? 13.244 -4.158 -7.108 1.00 93.62 102 ILE A O 1
ATOM 823 N N . TYR A 1 103 ? 11.777 -5.677 -6.342 1.00 94.62 103 TYR A N 1
ATOM 824 C CA . TYR A 1 103 ? 12.346 -5.730 -5.003 1.00 94.62 103 TYR A CA 1
ATOM 825 C C . TYR A 1 103 ? 13.775 -6.281 -5.033 1.00 94.62 103 TYR A C 1
ATOM 827 O O . TYR A 1 103 ? 14.669 -5.611 -4.547 1.00 94.62 103 TYR A O 1
ATOM 835 N N . GLU A 1 104 ? 13.998 -7.427 -5.675 1.00 95.75 104 GLU A N 1
ATOM 836 C CA . GLU A 1 104 ? 15.315 -8.079 -5.717 1.00 95.75 104 GLU A CA 1
ATOM 837 C C . GLU A 1 104 ? 16.339 -7.343 -6.605 1.00 95.75 104 GLU A C 1
ATOM 839 O O . GLU A 1 104 ? 17.529 -7.327 -6.293 1.00 95.75 104 GLU A O 1
ATOM 844 N N . ASP A 1 105 ? 15.905 -6.732 -7.715 1.00 92.56 105 ASP A N 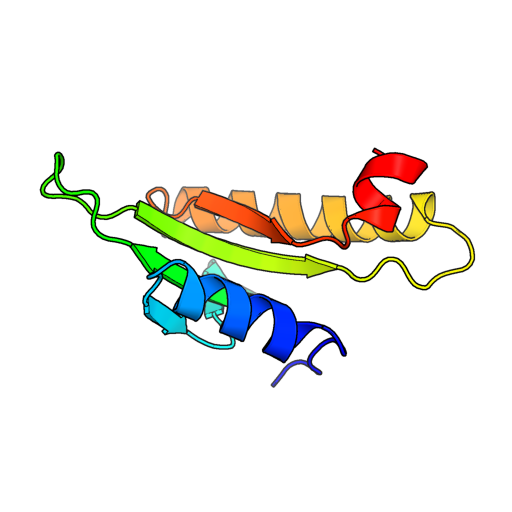1
ATOM 845 C CA . ASP A 1 105 ? 16.824 -6.109 -8.681 1.00 92.56 105 ASP A CA 1
ATOM 846 C C . ASP A 1 105 ? 17.159 -4.638 -8.361 1.00 92.56 105 ASP A C 1
ATOM 848 O O . ASP A 1 105 ? 18.175 -4.124 -8.841 1.00 92.56 105 ASP A O 1
ATOM 852 N N . PHE A 1 106 ? 16.303 -3.923 -7.615 1.00 92.88 106 PHE A N 1
ATOM 853 C CA . PHE A 1 106 ? 16.443 -2.475 -7.384 1.00 92.88 106 PHE A CA 1
ATOM 854 C C . PHE A 1 106 ? 16.484 -2.045 -5.906 1.00 92.88 106 PHE A C 1
ATOM 856 O O . PHE A 1 106 ? 17.083 -0.999 -5.633 1.00 92.88 106 PHE A O 1
ATOM 863 N N . PHE A 1 107 ? 15.876 -2.787 -4.971 1.00 92.88 107 PHE A N 1
ATOM 864 C CA . PHE A 1 107 ? 15.831 -2.435 -3.539 1.00 92.88 107 PHE A CA 1
ATOM 865 C C . PHE A 1 107 ? 16.815 -3.248 -2.690 1.00 92.88 107 PHE A C 1
ATOM 867 O O . PHE A 1 107 ? 17.201 -2.714 -1.622 1.00 92.88 107 PHE A O 1
#

Nearest PDB structures (foldseek):
  8vdy-assembly3_L-4  TM=3.695E-01  e=5.325E-01  Homo sapiens
  3ker-assembly1_A  TM=3.157E-01  e=4.981E-01  Mus musculus
  6c5f-assembly3_C  TM=3.027E-01  e=7.951E-01  Homo sapiens
  8vg5-assembly2_B  TM=3.351E-01  e=1.773E+00  Homo sapiens
  7mru-assembly1_C  TM=2.977E-01  e=1.658E+00  Homo sapiens

Radius of gyration: 14.32 Å; Cα contacts (8 Å, |Δi|>4): 151; chains: 1; bounding box: 29×36×39 Å

pLDDT: mean 91.64, std 9.25, range [54.88, 97.88]

Foldseek 3Di:
DDDDDPCLVVVVVVCVVVPKDWPDQFDWQDDDVDIDTARTKTWHQDPVDPDIQIETEHEAECPDPDSVVSVVVVVVVQVVSCVSCVVPPVSYHYDYHYDPCCVVPPD

Secondary structure (DSSP, 8-state):
-PPPPTTHHHHHHHHHHTTPEEEESSEEEEETTEEEEESEEEEE--TT-SSPEEEEEEEE---SS-HHHHHHHHHHHHHHHHHHHHHH-TTEEEEEEE-HHHHHHH-